Protein AF-A0A519Z8I1-F1 (afdb_monomer_lite)

Radius of gyration: 10.83 Å; chains: 1; bounding box: 18×18×33 Å

Sequence (45 aa):
MKILIQNGRVMDPATGRDEMADVAIAAGRIIAIGNVAPDFHANRT

Secondary structure (DSSP, 8-state):
-EEEEEEEEEEETTTTEEEEEEEEEETTEEEEESS--TT-PPP--

pLDDT: mean 95.68, std 3.61, range [75.56, 98.12]

Foldseek 3Di:
DKDKDAQDFDQDPVVRGGDGWIWIDDPRDTPDTHPDDPPRDGDDD

Structure (mmCIF, N/CA/C/O backbone):
data_AF-A0A519Z8I1-F1
#
_entry.id   AF-A0A519Z8I1-F1
#
loop_
_atom_site.group_PDB
_atom_site.id
_atom_site.type_symbol
_atom_site.label_a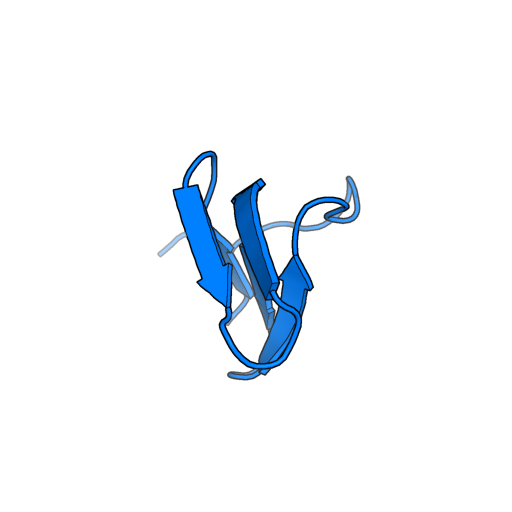tom_id
_atom_site.label_alt_id
_atom_site.label_comp_id
_atom_site.label_asym_id
_atom_site.label_enti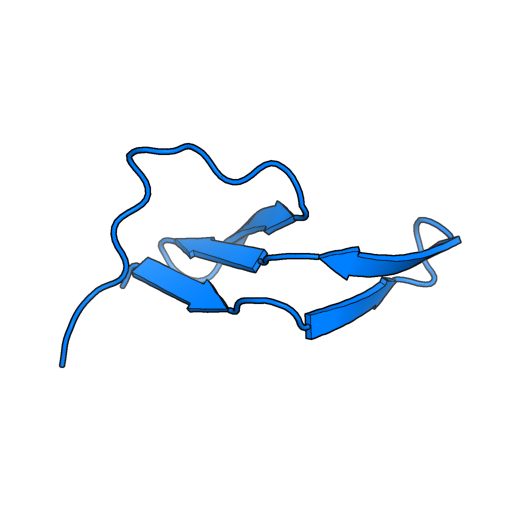ty_id
_atom_site.label_seq_id
_atom_site.pdbx_PDB_ins_code
_atom_site.Cartn_x
_atom_site.Cartn_y
_atom_site.Cartn_z
_atom_site.occupancy
_atom_site.B_iso_or_equiv
_atom_site.auth_seq_id
_atom_site.auth_comp_id
_atom_site.auth_asym_id
_atom_site.auth_atom_id
_atom_site.pdbx_PDB_model_num
ATOM 1 N N . MET A 1 1 ? -3.814 4.638 -12.097 1.00 91.62 1 MET A N 1
ATOM 2 C CA . MET A 1 1 ? -2.362 4.515 -11.854 1.00 91.62 1 MET A CA 1
ATOM 3 C C . MET A 1 1 ? -2.139 3.611 -10.654 1.00 91.62 1 MET A C 1
ATOM 5 O O . MET A 1 1 ? -2.887 3.749 -9.686 1.00 91.62 1 MET A O 1
ATOM 9 N N . LYS A 1 2 ? -1.193 2.671 -10.751 1.00 96.44 2 LYS A N 1
ATOM 10 C CA . LYS A 1 2 ? -0.710 1.859 -9.627 1.00 96.44 2 LYS A CA 1
ATOM 11 C C . LYS A 1 2 ? 0.613 2.438 -9.135 1.00 96.44 2 LYS A C 1
ATOM 13 O O . LYS A 1 2 ? 1.484 2.703 -9.960 1.00 96.44 2 LYS A O 1
ATOM 18 N N . ILE A 1 3 ? 0.749 2.641 -7.831 1.00 97.12 3 ILE A N 1
ATOM 19 C CA . ILE A 1 3 ? 1.957 3.176 -7.192 1.00 97.12 3 ILE A CA 1
ATOM 20 C C . ILE A 1 3 ? 2.334 2.231 -6.054 1.00 97.12 3 ILE A C 1
ATOM 22 O O . ILE A 1 3 ? 1.462 1.826 -5.285 1.00 97.12 3 ILE A O 1
ATOM 26 N N . LEU A 1 4 ? 3.618 1.885 -5.969 1.00 97.31 4 LEU A N 1
ATOM 27 C CA . LEU A 1 4 ? 4.194 1.140 -4.855 1.00 97.31 4 LEU A CA 1
ATOM 28 C C . LEU A 1 4 ? 5.236 2.026 -4.173 1.00 97.31 4 LEU A C 1
ATOM 30 O O . LEU A 1 4 ? 6.199 2.440 -4.814 1.00 97.31 4 LEU A O 1
AT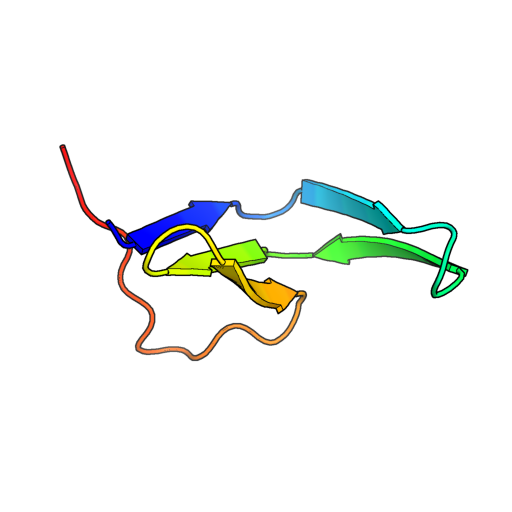OM 34 N N . ILE A 1 5 ? 5.032 2.317 -2.892 1.00 96.69 5 ILE A N 1
ATOM 35 C CA . ILE A 1 5 ? 6.037 2.941 -2.028 1.00 96.69 5 ILE A CA 1
ATOM 36 C C . ILE A 1 5 ? 6.655 1.814 -1.212 1.00 96.69 5 ILE A C 1
ATOM 38 O O . ILE A 1 5 ? 5.918 1.058 -0.584 1.00 96.69 5 ILE A O 1
ATOM 42 N N . GLN A 1 6 ? 7.979 1.687 -1.234 1.00 96.44 6 GLN A N 1
ATOM 43 C CA . GLN A 1 6 ? 8.673 0.586 -0.567 1.00 96.44 6 GLN A CA 1
ATOM 44 C C . GLN A 1 6 ? 9.532 1.080 0.587 1.00 96.44 6 GLN A C 1
ATOM 46 O O . GLN A 1 6 ? 10.134 2.151 0.493 1.00 96.44 6 GLN A O 1
ATOM 51 N N . ASN A 1 7 ? 9.613 0.266 1.640 1.00 96.38 7 ASN A N 1
ATOM 52 C CA . ASN A 1 7 ? 10.466 0.475 2.805 1.00 96.38 7 ASN A CA 1
ATOM 53 C C . ASN A 1 7 ? 10.308 1.880 3.419 1.00 96.38 7 ASN A C 1
ATOM 55 O O . ASN A 1 7 ? 11.290 2.558 3.727 1.00 96.38 7 ASN A O 1
ATOM 59 N N . GLY A 1 8 ? 9.062 2.343 3.550 1.00 97.12 8 GLY A N 1
ATOM 60 C CA . GLY A 1 8 ? 8.731 3.623 4.173 1.00 97.12 8 GLY A CA 1
ATOM 61 C C . GLY A 1 8 ? 8.320 3.446 5.633 1.00 97.12 8 GLY A C 1
ATOM 62 O O . GLY A 1 8 ? 7.763 2.415 5.998 1.00 97.12 8 GLY A O 1
ATOM 63 N N . ARG A 1 9 ? 8.543 4.460 6.476 1.00 97.88 9 ARG A N 1
ATOM 64 C CA . ARG A 1 9 ? 7.981 4.483 7.835 1.00 97.88 9 ARG A CA 1
ATOM 65 C C . ARG A 1 9 ? 6.542 4.982 7.774 1.00 97.88 9 ARG A C 1
ATOM 67 O O . ARG A 1 9 ? 6.308 6.158 7.493 1.00 97.88 9 ARG A O 1
ATOM 74 N N . VAL A 1 10 ? 5.585 4.093 8.004 1.00 97.25 10 VAL A N 1
ATOM 75 C CA . VAL A 1 10 ? 4.157 4.413 7.981 1.00 97.25 10 VAL A CA 1
ATOM 76 C C . VAL A 1 10 ? 3.707 4.760 9.392 1.00 97.25 10 VAL A C 1
ATOM 78 O O . VAL A 1 10 ? 3.698 3.904 10.272 1.00 97.25 10 VAL A O 1
ATOM 81 N N . MET A 1 11 ? 3.321 6.022 9.575 1.00 97.19 11 MET A N 1
ATOM 82 C CA . MET A 1 11 ? 2.779 6.552 10.823 1.00 97.19 11 MET A CA 1
ATOM 83 C C . MET A 1 11 ? 1.285 6.837 10.640 1.00 97.19 11 MET A C 1
ATOM 85 O O . MET A 1 11 ? 0.921 7.740 9.887 1.00 97.19 11 MET A O 1
ATOM 89 N N . ASP A 1 12 ? 0.430 6.075 11.318 1.00 96.12 12 ASP A N 1
ATOM 90 C CA . ASP A 1 12 ? -1.025 6.261 11.328 1.00 96.12 12 ASP A CA 1
ATOM 91 C C . ASP A 1 12 ? -1.545 6.317 12.777 1.00 96.12 12 ASP A C 1
ATOM 93 O O . ASP A 1 12 ? -1.749 5.274 13.406 1.00 96.12 12 ASP A O 1
ATOM 97 N N . PRO A 1 13 ? -1.795 7.523 13.322 1.00 97.56 13 PRO A N 1
ATOM 98 C CA . PRO A 1 13 ? -2.309 7.694 14.678 1.00 97.56 13 PRO A CA 1
ATOM 99 C C . PRO A 1 13 ? -3.692 7.079 14.911 1.00 97.56 13 PRO A C 1
ATOM 101 O O . PRO A 1 13 ? -4.001 6.723 16.044 1.00 97.56 13 PRO A O 1
ATOM 104 N N . ALA A 1 14 ? -4.527 6.944 13.874 1.00 97.81 14 ALA A N 1
ATOM 105 C CA . ALA A 1 14 ? -5.873 6.393 14.033 1.00 97.81 14 ALA A CA 1
ATOM 106 C C . ALA A 1 14 ? -5.837 4.896 14.373 1.00 97.81 14 ALA A C 1
ATOM 108 O O . ALA A 1 14 ? -6.718 4.397 15.070 1.00 97.81 14 ALA A O 1
ATOM 109 N N . THR A 1 15 ? -4.804 4.194 13.903 1.00 95.06 15 THR A N 1
ATOM 110 C CA . THR A 1 15 ? -4.577 2.768 14.178 1.00 95.06 15 THR A CA 1
ATOM 111 C C . THR A 1 15 ? -3.401 2.514 15.124 1.00 95.06 15 THR A C 1
ATOM 113 O O . THR A 1 15 ? -3.153 1.368 15.493 1.00 95.06 15 THR A O 1
ATOM 116 N N . GLY A 1 16 ? -2.686 3.566 15.541 1.00 96.56 16 GLY A N 1
ATOM 117 C CA . GLY A 1 16 ? -1.475 3.472 16.361 1.00 96.56 16 GLY A CA 1
ATOM 118 C C . GLY A 1 16 ? -0.284 2.855 15.624 1.00 96.56 16 GLY A C 1
ATOM 119 O O . GLY A 1 16 ? 0.637 2.351 16.265 1.00 96.56 16 GLY A O 1
ATOM 120 N N . ARG A 1 17 ? -0.304 2.853 14.287 1.00 96.62 17 ARG A N 1
ATOM 121 C CA . ARG A 1 17 ? 0.744 2.246 13.468 1.00 96.62 17 ARG A CA 1
ATOM 122 C C . ARG A 1 17 ? 1.961 3.152 13.425 1.00 96.62 17 ARG A C 1
ATOM 124 O O . ARG A 1 17 ? 1.840 4.334 13.107 1.00 96.62 17 ARG A O 1
ATOM 131 N N . ASP A 1 18 ? 3.122 2.579 13.701 1.00 97.94 18 ASP A N 1
ATOM 132 C CA . ASP A 1 18 ? 4.401 3.244 13.515 1.00 97.94 18 ASP A CA 1
ATOM 133 C C . ASP A 1 18 ? 5.499 2.214 13.220 1.00 97.94 18 ASP A C 1
ATOM 135 O O . ASP A 1 18 ? 6.174 1.708 14.118 1.00 97.94 18 ASP A O 1
ATOM 139 N N . GLU A 1 19 ? 5.6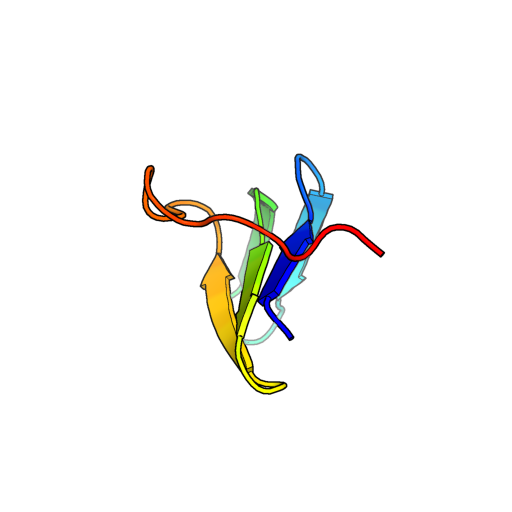34 1.846 11.948 1.00 97.75 19 GLU A N 1
ATOM 140 C CA . GLU A 1 19 ? 6.541 0.779 11.522 1.00 97.75 19 GLU A CA 1
ATOM 141 C C . GLU A 1 19 ? 7.045 0.975 10.090 1.00 97.75 19 GLU A C 1
ATOM 143 O O . GLU A 1 19 ? 6.510 1.772 9.318 1.00 97.75 19 GLU A O 1
ATOM 148 N N . MET A 1 20 ? 8.080 0.219 9.727 1.00 98.12 20 MET A N 1
ATOM 149 C CA . MET A 1 20 ? 8.533 0.120 8.342 1.00 98.12 20 MET A CA 1
ATOM 150 C C . MET A 1 20 ? 7.582 -0.783 7.555 1.00 98.12 20 MET A C 1
ATOM 152 O O . MET A 1 20 ? 7.364 -1.931 7.938 1.00 98.12 20 MET A O 1
ATOM 156 N N . ALA A 1 21 ? 7.026 -0.277 6.458 1.00 97.62 21 ALA A N 1
ATOM 157 C CA . ALA A 1 21 ? 6.089 -1.008 5.620 1.00 97.62 21 ALA A CA 1
ATOM 158 C C . ALA A 1 21 ? 6.086 -0.498 4.173 1.00 97.62 21 ALA A C 1
ATOM 160 O O . ALA A 1 21 ? 6.385 0.664 3.883 1.00 97.62 21 ALA A O 1
ATOM 161 N N . ASP A 1 22 ? 5.675 -1.378 3.266 1.00 97.81 22 ASP A N 1
ATOM 162 C CA . ASP A 1 22 ? 5.342 -1.019 1.891 1.00 97.81 22 ASP A CA 1
ATOM 163 C C . ASP A 1 22 ? 3.896 -0.499 1.819 1.00 97.81 22 ASP A C 1
ATOM 165 O O . ASP A 1 22 ? 3.032 -0.919 2.590 1.00 97.81 22 ASP A O 1
ATOM 169 N N . VAL A 1 23 ? 3.600 0.403 0.882 1.00 97.44 23 VAL A N 1
ATOM 170 C CA . VAL A 1 23 ? 2.253 0.954 0.667 1.00 97.44 23 VAL A CA 1
ATOM 171 C C . VAL A 1 23 ? 1.875 0.832 -0.802 1.00 97.44 23 VAL A C 1
ATOM 173 O O . VAL A 1 23 ? 2.534 1.395 -1.678 1.00 97.44 23 VAL A O 1
ATOM 176 N N . ALA A 1 24 ? 0.776 0.125 -1.067 1.00 98.00 24 ALA A N 1
ATOM 177 C CA . ALA A 1 24 ? 0.228 -0.044 -2.406 1.00 98.00 24 ALA A CA 1
ATOM 178 C C . ALA A 1 24 ? -0.979 0.874 -2.618 1.00 98.00 24 ALA A C 1
ATOM 180 O O . ALA A 1 24 ? -1.944 0.857 -1.846 1.00 98.00 24 ALA A O 1
ATOM 181 N N . ILE A 1 25 ? -0.943 1.654 -3.699 1.00 97.38 25 ILE A N 1
ATOM 182 C CA . ILE A 1 25 ? -1.990 2.610 -4.069 1.00 97.38 25 ILE A CA 1
ATOM 183 C C . ILE A 1 25 ? -2.512 2.265 -5.464 1.00 97.38 25 ILE A C 1
ATOM 185 O O . ILE A 1 25 ? -1.743 2.163 -6.423 1.00 97.38 25 ILE A O 1
ATOM 189 N N . ALA A 1 26 ? -3.832 2.143 -5.603 1.00 96.81 26 ALA A N 1
ATOM 190 C CA . ALA A 1 26 ? -4.504 1.946 -6.882 1.00 96.81 26 ALA A CA 1
ATOM 191 C C . ALA A 1 26 ? -5.721 2.868 -7.002 1.00 96.81 26 ALA A C 1
ATOM 193 O O . ALA A 1 26 ? -6.485 3.038 -6.057 1.00 96.81 26 ALA A O 1
ATOM 194 N N . ALA A 1 27 ? -5.893 3.479 -8.179 1.00 95.50 27 ALA A N 1
ATOM 195 C CA . ALA A 1 27 ? -7.017 4.380 -8.474 1.00 95.50 27 ALA A CA 1
ATOM 196 C C . ALA A 1 27 ? -7.219 5.495 -7.417 1.00 95.50 27 ALA A C 1
ATOM 198 O O . ALA A 1 27 ? -8.345 5.866 -7.101 1.00 95.50 27 ALA A O 1
ATOM 199 N N . GLY A 1 28 ? -6.118 6.017 -6.860 1.00 95.31 28 GLY A N 1
ATOM 200 C CA . GLY A 1 28 ? -6.147 7.082 -5.850 1.00 95.31 28 GLY A CA 1
ATOM 201 C C . GLY A 1 28 ? -6.527 6.623 -4.438 1.00 95.31 28 GLY A C 1
ATOM 202 O O . GLY A 1 28 ? -6.807 7.465 -3.593 1.00 95.31 28 GLY A O 1
ATOM 203 N N . ARG A 1 29 ? -6.547 5.312 -4.167 1.00 96.69 29 ARG A N 1
ATOM 204 C CA . ARG A 1 29 ? -6.838 4.739 -2.845 1.00 96.69 29 ARG A CA 1
ATOM 205 C C . ARG A 1 29 ? -5.714 3.823 -2.383 1.00 96.69 29 ARG A C 1
ATOM 207 O O . ARG A 1 29 ? -5.115 3.121 -3.196 1.00 96.69 29 ARG A O 1
ATOM 214 N N . ILE A 1 30 ? -5.463 3.810 -1.077 1.00 96.12 30 ILE A N 1
ATOM 215 C CA . ILE A 1 30 ? -4.575 2.834 -0.440 1.00 96.12 30 ILE A CA 1
ATOM 216 C C . ILE A 1 30 ? -5.303 1.491 -0.430 1.00 96.12 30 ILE A C 1
ATOM 218 O O . ILE A 1 30 ? -6.419 1.402 0.079 1.00 96.12 30 ILE A O 1
ATOM 222 N N . ILE A 1 31 ? -4.689 0.465 -1.014 1.00 96.88 31 ILE A N 1
ATOM 223 C CA . ILE A 1 31 ? -5.266 -0.885 -1.078 1.00 96.88 31 ILE A CA 1
ATOM 224 C C . ILE A 1 31 ? -4.559 -1.877 -0.150 1.00 96.8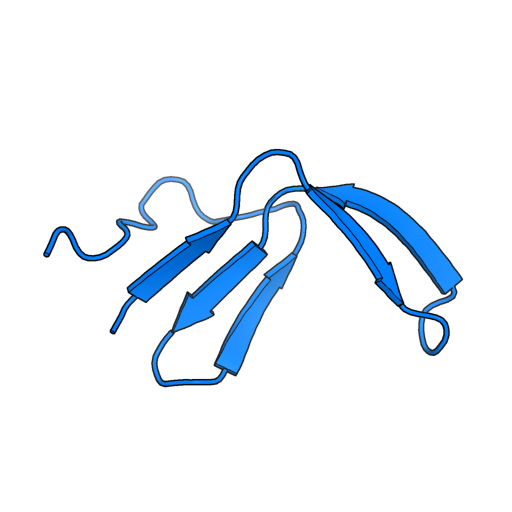8 31 ILE A C 1
ATOM 226 O O . ILE A 1 31 ? -5.148 -2.895 0.195 1.00 96.88 31 ILE A O 1
ATOM 230 N N . ALA A 1 32 ? -3.319 -1.588 0.261 1.00 97.00 32 ALA A N 1
ATOM 231 C CA . ALA A 1 32 ? -2.573 -2.387 1.230 1.00 97.00 32 ALA A CA 1
ATOM 232 C C . ALA A 1 32 ? -1.474 -1.556 1.914 1.00 97.00 32 ALA A C 1
ATOM 234 O O . ALA A 1 32 ? -0.905 -0.646 1.303 1.00 97.00 32 ALA A O 1
ATOM 235 N N . ILE A 1 33 ? -1.163 -1.913 3.164 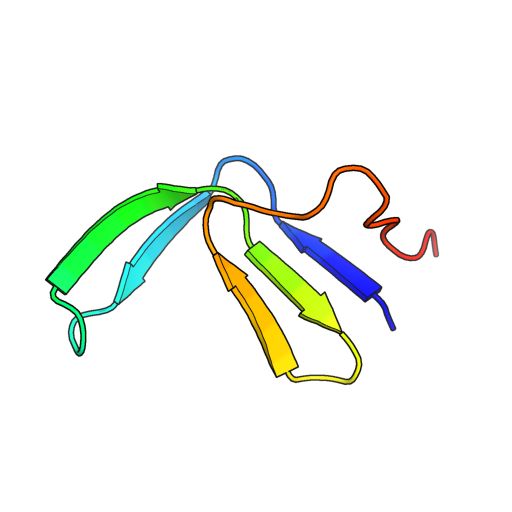1.00 96.75 33 ILE A N 1
ATOM 236 C CA . ILE A 1 33 ? -0.024 -1.412 3.947 1.00 96.75 33 ILE A CA 1
ATOM 237 C C . ILE A 1 33 ? 0.674 -2.624 4.584 1.00 96.75 33 ILE A C 1
ATOM 239 O O . ILE A 1 33 ? 0.048 -3.386 5.328 1.00 96.75 33 ILE A O 1
ATOM 243 N N . GLY A 1 34 ? 1.962 -2.807 4.304 1.00 95.12 34 GLY A N 1
ATOM 244 C CA . GLY A 1 34 ? 2.776 -3.942 4.736 1.00 95.12 34 GLY A CA 1
ATOM 245 C C . GLY A 1 34 ? 2.628 -5.142 3.804 1.00 95.12 34 GLY A C 1
ATOM 246 O O . GLY A 1 34 ? 3.468 -5.357 2.938 1.00 95.12 34 GLY A O 1
ATOM 247 N N . ASN A 1 35 ? 1.549 -5.914 3.958 1.00 93.31 35 ASN A N 1
ATOM 248 C CA . ASN A 1 35 ? 1.324 -7.145 3.193 1.00 93.31 35 ASN A CA 1
ATOM 249 C C . ASN A 1 35 ? 0.794 -6.850 1.776 1.00 93.31 35 ASN A C 1
ATOM 251 O O . ASN A 1 35 ? -0.384 -7.052 1.476 1.00 93.31 35 ASN A O 1
ATOM 255 N N . VAL A 1 36 ? 1.655 -6.297 0.923 1.00 96.12 36 VAL A N 1
ATOM 256 C CA . VAL A 1 36 ? 1.352 -6.034 -0.487 1.00 96.12 36 VAL A CA 1
ATOM 257 C C . VAL A 1 36 ? 1.352 -7.351 -1.267 1.00 96.12 36 VAL A C 1
ATOM 259 O O . VAL A 1 36 ? 2.233 -8.189 -1.090 1.00 96.12 36 VAL A O 1
ATOM 262 N N . ALA A 1 37 ? 0.358 -7.538 -2.140 1.00 94.25 37 ALA A N 1
ATOM 263 C CA . ALA A 1 37 ? 0.253 -8.742 -2.957 1.00 94.25 37 ALA A CA 1
ATOM 264 C C . ALA A 1 37 ? 1.477 -8.895 -3.894 1.00 94.25 37 ALA A C 1
ATOM 266 O O . ALA A 1 37 ? 1.890 -7.901 -4.499 1.00 94.25 37 ALA A O 1
ATOM 267 N N . PRO A 1 38 ? 2.049 -10.106 -4.061 1.00 92.81 38 PRO A N 1
ATOM 268 C CA . PRO A 1 38 ? 3.253 -10.317 -4.878 1.00 92.81 38 PRO A CA 1
ATOM 269 C C . PRO A 1 38 ? 3.100 -9.932 -6.358 1.00 92.81 38 PRO A C 1
ATOM 271 O O . PRO A 1 38 ? 4.084 -9.628 -7.027 1.00 92.81 38 PRO A O 1
ATOM 274 N N . ASP A 1 39 ? 1.872 -9.946 -6.874 1.00 93.75 39 ASP A N 1
ATOM 275 C CA . ASP A 1 39 ? 1.495 -9.576 -8.241 1.00 93.75 39 ASP A CA 1
ATOM 276 C C . ASP A 1 39 ? 1.136 -8.082 -8.387 1.00 93.75 39 ASP A C 1
ATOM 278 O O . ASP A 1 39 ? 0.665 -7.624 -9.438 1.00 93.75 39 ASP A O 1
ATOM 282 N N . PHE A 1 40 ? 1.363 -7.274 -7.345 1.00 95.88 40 PHE A N 1
ATOM 283 C CA . PHE A 1 40 ? 1.203 -5.831 -7.435 1.00 95.88 40 PHE A CA 1
ATOM 284 C C . PHE A 1 40 ? 2.340 -5.206 -8.251 1.00 95.88 40 PHE A C 1
ATOM 286 O O . PHE A 1 40 ? 3.452 -4.986 -7.775 1.00 95.88 40 PHE A O 1
ATOM 293 N N . HIS A 1 41 ? 2.030 -4.843 -9.492 1.00 95.50 41 HIS A N 1
ATOM 294 C CA . HIS A 1 41 ? 2.955 -4.130 -10.369 1.00 95.50 41 HIS A CA 1
ATOM 295 C C . HIS A 1 41 ? 2.624 -2.636 -10.425 1.00 95.50 41 HIS A C 1
ATOM 297 O O . HIS A 1 41 ? 1.551 -2.247 -10.899 1.00 95.50 41 HIS A O 1
ATOM 303 N N . ALA A 1 42 ? 3.547 -1.796 -9.950 1.00 96.12 42 ALA A N 1
ATOM 304 C CA . ALA A 1 42 ? 3.455 -0.347 -10.100 1.00 96.12 42 ALA A CA 1
ATOM 305 C C . ALA A 1 42 ? 3.564 0.062 -11.578 1.00 96.12 42 ALA A C 1
ATOM 307 O O . ALA A 1 42 ? 4.247 -0.585 -12.374 1.00 96.12 42 ALA A O 1
ATOM 308 N N . ASN A 1 43 ? 2.898 1.157 -11.945 1.00 95.88 43 ASN A N 1
ATOM 309 C CA . ASN A 1 43 ? 3.053 1.736 -13.272 1.00 95.88 43 ASN A CA 1
ATOM 310 C C . ASN A 1 43 ? 4.482 2.280 -13.424 1.00 95.88 43 ASN A C 1
ATOM 312 O O . ASN A 1 43 ? 4.995 2.925 -12.512 1.00 95.88 43 ASN A O 1
ATOM 316 N N . ARG A 1 44 ? 5.091 2.073 -14.594 1.00 87.19 44 ARG A N 1
ATOM 317 C CA . ARG A 1 44 ? 6.362 2.697 -14.975 1.00 87.19 44 ARG A CA 1
ATOM 318 C C . ARG A 1 44 ? 6.055 3.814 -15.968 1.00 87.19 44 ARG A C 1
ATOM 320 O O . ARG A 1 44 ? 5.465 3.542 -17.011 1.00 87.19 44 ARG A O 1
ATOM 327 N N . THR A 1 45 ? 6.391 5.044 -15.606 1.00 75.56 45 THR A N 1
ATOM 328 C CA . THR A 1 45 ? 6.246 6.248 -16.438 1.00 75.56 45 THR A CA 1
ATOM 329 C C . THR A 1 45 ? 7.591 6.912 -16.606 1.00 75.56 45 THR A C 1
ATOM 331 O O . THR A 1 45 ? 8.350 6.883 -15.610 1.00 75.56 45 THR A O 1
#